Protein AF-A0A8S0RHA9-F1 (afdb_monomer_lite)

Organism: NCBI:txid158383

Radius of gyration: 18.08 Å; chains: 1; bounding box: 63×22×46 Å

Sequence (105 aa):
MAGLLFISTDKIAFCSERSIELSSPTAKPLKIRYKVIVPLEKIKRVNESENAKKPRQKYVQIVTEDKFKLWFMGFLNHQKAFKYLKQATVQTPSVTAVDARMISP

pLDDT: mean 87.77, std 15.86, range [34.81, 97.69]

Secondary structure (DSSP, 8-state):
--EEEEE-SSEEEEEEEEEEEE--SSS--EEEEEEEEEEGGGEEEEEEEEETTEEEEEEEEEEETT--EEEEE--TTHHHHHHHHHHHHHS---GGGTGGGS---

InterPro domains:
  IPR004182 GRAM domain [PF02893] (3-88)
  IPR011993 PH-like domain superfamily [G3DSA:2.30.29.30] (1-90)
  IPR037848 GEM-like protein [PTHR31969] (2-91)

Structure (mmCIF, N/CA/C/O backbone):
data_AF-A0A8S0RHA9-F1
#
_entry.id   AF-A0A8S0RHA9-F1
#
loop_
_atom_site.group_PDB
_atom_site.id
_atom_site.type_symbol
_atom_site.label_atom_id
_atom_site.label_alt_id
_atom_site.label_comp_id
_atom_site.label_asym_id
_atom_site.label_entity_id
_atom_site.label_seq_id
_atom_site.pdbx_PDB_ins_code
_atom_site.Cartn_x
_atom_site.Cartn_y
_atom_site.Cartn_z
_atom_site.occupancy
_atom_site.B_iso_or_equiv
_atom_site.auth_seq_id
_atom_site.auth_comp_id
_atom_site.auth_asym_id
_atom_site.auth_atom_id
_atom_site.pdbx_PDB_model_num
ATOM 1 N N . MET A 1 1 ? 11.882 -1.594 -2.813 1.00 82.88 1 MET A N 1
ATOM 2 C CA . MET A 1 1 ? 12.043 -0.372 -3.637 1.00 82.88 1 MET A CA 1
ATOM 3 C C . MET A 1 1 ? 11.408 0.790 -2.893 1.00 82.88 1 MET A C 1
ATOM 5 O O . MET A 1 1 ? 10.371 0.568 -2.284 1.00 82.88 1 MET A O 1
ATOM 9 N N . ALA A 1 2 ? 12.013 1.979 -2.909 1.00 94.12 2 ALA A N 1
ATOM 10 C CA . ALA A 1 2 ? 11.396 3.184 -2.348 1.00 94.12 2 ALA A CA 1
ATOM 11 C C . ALA A 1 2 ? 10.476 3.847 -3.384 1.00 94.12 2 ALA A C 1
ATOM 13 O O . ALA A 1 2 ? 10.680 3.694 -4.596 1.00 94.12 2 ALA A O 1
ATOM 14 N N . GLY A 1 3 ? 9.448 4.542 -2.911 1.00 95.38 3 GLY A N 1
ATOM 15 C CA . GLY A 1 3 ? 8.451 5.151 -3.773 1.00 95.38 3 GLY A CA 1
ATOM 16 C C . GLY A 1 3 ? 7.346 5.844 -2.996 1.00 95.38 3 GLY A C 1
ATOM 17 O O . GLY A 1 3 ? 7.337 5.860 -1.765 1.00 95.38 3 GLY A O 1
ATOM 18 N N . LEU A 1 4 ? 6.396 6.377 -3.752 1.00 95.94 4 LEU A N 1
ATOM 19 C CA . LEU A 1 4 ? 5.247 7.096 -3.226 1.00 95.94 4 LEU A CA 1
ATOM 20 C C . LEU A 1 4 ? 4.007 6.207 -3.274 1.00 95.94 4 LEU A C 1
ATOM 22 O O . LEU A 1 4 ? 3.750 5.539 -4.279 1.00 95.94 4 LEU A O 1
ATOM 26 N N . LEU A 1 5 ? 3.245 6.225 -2.181 1.00 96.88 5 LEU A N 1
ATOM 27 C CA . LEU A 1 5 ? 1.930 5.604 -2.084 1.00 96.88 5 LEU A CA 1
ATOM 28 C C . LEU A 1 5 ? 0.861 6.695 -2.164 1.00 96.88 5 LEU A C 1
ATOM 30 O O . LEU A 1 5 ? 0.837 7.612 -1.347 1.00 96.88 5 LEU A O 1
ATOM 34 N N . PHE A 1 6 ? -0.027 6.567 -3.137 1.00 96.56 6 PHE A N 1
ATOM 35 C CA . PHE A 1 6 ? -1.162 7.442 -3.376 1.00 96.56 6 PHE A CA 1
ATOM 36 C C . PHE A 1 6 ? -2.442 6.730 -2.951 1.00 96.56 6 PHE A C 1
ATOM 38 O O . PHE A 1 6 ? -2.628 5.547 -3.246 1.00 96.56 6 PHE A O 1
ATOM 45 N N . ILE A 1 7 ? -3.326 7.461 -2.280 1.00 95.88 7 ILE A N 1
ATOM 46 C CA . ILE A 1 7 ? -4.637 6.985 -1.838 1.00 95.88 7 ILE A CA 1
ATOM 47 C C . ILE A 1 7 ? -5.665 7.916 -2.475 1.00 95.88 7 ILE A C 1
ATOM 49 O O . ILE A 1 7 ? -5.609 9.123 -2.245 1.00 95.88 7 ILE A O 1
ATOM 53 N N . SER A 1 8 ? -6.566 7.372 -3.291 1.00 94.94 8 SER A N 1
ATOM 54 C CA . SER A 1 8 ? -7.737 8.094 -3.793 1.00 94.94 8 SER A CA 1
ATOM 55 C C . SER A 1 8 ? -9.026 7.458 -3.274 1.00 94.94 8 SER A C 1
ATOM 57 O O . SER A 1 8 ? -8.989 6.484 -2.523 1.00 94.94 8 SER A O 1
ATOM 59 N N . THR A 1 9 ? -10.165 8.006 -3.690 1.00 93.38 9 THR A N 1
ATOM 60 C CA . THR A 1 9 ? -11.502 7.449 -3.441 1.00 93.38 9 THR A CA 1
ATOM 61 C C . THR A 1 9 ? -11.801 6.183 -4.243 1.00 93.38 9 THR A C 1
ATOM 63 O O . THR A 1 9 ? -12.782 5.514 -3.946 1.00 93.38 9 THR A O 1
ATOM 66 N N . ASP A 1 10 ? -10.962 5.837 -5.227 1.00 94.88 10 ASP A N 1
ATOM 67 C CA . ASP A 1 10 ? -11.241 4.746 -6.174 1.00 94.88 10 ASP A CA 1
ATOM 68 C C . ASP A 1 10 ? -10.182 3.639 -6.103 1.00 94.88 10 ASP A C 1
ATOM 70 O O . ASP A 1 10 ? -10.462 2.460 -6.331 1.00 94.88 10 ASP A O 1
ATOM 74 N N . LYS A 1 11 ? -8.923 4.004 -5.821 1.00 96.75 11 LYS A N 1
ATOM 75 C CA . LYS A 1 11 ? -7.782 3.082 -5.848 1.00 96.75 11 LYS A CA 1
ATOM 76 C C . LYS A 1 11 ? -6.620 3.555 -4.989 1.00 96.75 11 LYS A C 1
ATOM 78 O O . LYS A 1 11 ? -6.425 4.741 -4.736 1.00 96.75 11 LYS A O 1
ATOM 83 N N . ILE A 1 12 ? -5.782 2.598 -4.620 1.00 97.19 12 ILE A N 1
ATOM 84 C CA . ILE A 1 12 ? -4.459 2.836 -4.052 1.00 97.19 12 ILE A CA 1
ATOM 85 C C . ILE A 1 12 ? -3.430 2.584 -5.147 1.00 97.19 12 ILE A C 1
ATOM 87 O O . ILE A 1 12 ? -3.523 1.599 -5.879 1.00 97.19 12 ILE A O 1
ATOM 91 N N . ALA A 1 13 ? -2.440 3.463 -5.274 1.00 97.69 13 ALA A N 1
ATOM 92 C CA . ALA A 1 13 ? -1.375 3.307 -6.254 1.00 97.69 13 ALA A CA 1
ATOM 93 C C . ALA A 1 13 ? -0.000 3.503 -5.621 1.00 97.69 13 ALA A C 1
ATOM 95 O O . ALA A 1 13 ? 0.221 4.454 -4.885 1.00 97.69 13 ALA A O 1
ATOM 96 N N . PHE A 1 14 ? 0.945 2.632 -5.951 1.00 97.44 14 PHE A N 1
ATOM 97 C CA . PHE A 1 14 ? 2.354 2.794 -5.620 1.00 97.44 14 PHE A CA 1
ATOM 98 C C . PHE A 1 14 ? 3.146 3.082 -6.890 1.00 97.44 14 PHE A C 1
ATOM 100 O O . PHE A 1 14 ? 2.924 2.427 -7.907 1.00 97.44 14 PHE A O 1
ATOM 107 N N . CYS A 1 15 ? 4.083 4.024 -6.829 1.00 95.56 15 CYS A N 1
ATOM 108 C CA . CYS A 1 15 ? 5.012 4.318 -7.917 1.00 95.56 15 CYS A CA 1
ATOM 109 C C . CYS A 1 15 ? 6.439 4.404 -7.373 1.00 95.56 15 CYS A C 1
ATOM 111 O O . CYS A 1 15 ? 6.695 5.144 -6.420 1.00 95.56 15 CYS A O 1
ATOM 113 N N . SER A 1 16 ? 7.371 3.663 -7.974 1.00 95.75 16 SER A N 1
ATOM 114 C CA . SER A 1 16 ? 8.772 3.712 -7.573 1.00 95.75 16 SER A CA 1
ATOM 115 C C . SER A 1 16 ? 9.426 5.044 -7.946 1.00 95.75 16 SER A C 1
ATOM 117 O O . SER A 1 16 ? 9.215 5.604 -9.028 1.00 95.75 16 SER A O 1
ATOM 119 N N . GLU A 1 17 ? 10.277 5.546 -7.053 1.00 93.94 17 GLU A N 1
ATOM 120 C CA . GLU A 1 17 ? 11.091 6.734 -7.333 1.00 93.94 17 GLU A CA 1
ATOM 121 C C . GLU A 1 17 ? 12.128 6.453 -8.418 1.00 93.94 17 GLU A C 1
ATOM 123 O O . GLU A 1 17 ? 12.300 7.244 -9.345 1.00 93.94 17 GLU A O 1
ATOM 128 N N . ARG A 1 18 ? 12.794 5.297 -8.318 1.00 93.25 18 ARG A N 1
ATOM 129 C CA . ARG A 1 18 ? 13.802 4.850 -9.281 1.00 93.25 18 ARG A CA 1
ATOM 130 C C . ARG A 1 18 ? 13.177 3.961 -10.350 1.00 93.25 18 ARG A C 1
ATOM 132 O O . ARG A 1 18 ? 12.287 3.160 -10.050 1.00 93.25 18 ARG A O 1
ATOM 139 N N . SER A 1 19 ? 13.656 4.095 -11.582 1.00 92.44 19 SER A N 1
ATOM 140 C CA . SER A 1 19 ? 13.376 3.144 -12.654 1.00 92.44 19 SER A CA 1
ATOM 141 C C . SER A 1 19 ? 14.199 1.866 -12.479 1.00 92.44 19 SER A C 1
ATOM 143 O O . SER A 1 19 ? 15.261 1.864 -11.857 1.00 92.44 19 SER A O 1
ATOM 145 N N . ILE A 1 20 ? 13.671 0.775 -13.019 1.00 90.56 20 ILE A N 1
ATOM 146 C CA . ILE A 1 20 ? 14.358 -0.492 -13.234 1.00 90.56 20 ILE A CA 1
ATOM 147 C C . ILE A 1 20 ? 14.757 -0.523 -14.705 1.00 90.56 20 ILE A C 1
ATOM 149 O O . ILE A 1 20 ? 13.969 -0.135 -15.571 1.00 90.56 20 ILE A O 1
ATOM 153 N N . GLU A 1 21 ? 15.975 -0.965 -14.979 1.00 91.00 21 GLU A N 1
ATOM 154 C CA . GLU A 1 21 ? 16.431 -1.213 -16.337 1.00 91.00 21 GLU A CA 1
ATOM 155 C C . GLU A 1 21 ? 16.124 -2.662 -16.718 1.00 91.00 21 GLU A C 1
ATOM 157 O O . GLU A 1 21 ? 16.558 -3.596 -16.047 1.00 91.00 21 GLU A O 1
ATOM 162 N N . LEU A 1 22 ? 15.331 -2.835 -17.769 1.00 88.81 22 LEU A N 1
ATOM 163 C CA . LEU A 1 22 ? 15.042 -4.114 -18.388 1.00 88.81 22 LEU A CA 1
ATOM 164 C C . LEU A 1 22 ? 15.940 -4.251 -19.615 1.00 88.81 22 LEU A C 1
ATOM 166 O O . LEU A 1 22 ? 15.745 -3.558 -20.615 1.00 88.81 22 LEU A O 1
ATOM 170 N N . SER A 1 23 ? 16.928 -5.131 -19.525 1.00 89.38 23 SER A N 1
ATOM 171 C CA . SER A 1 23 ? 17.798 -5.493 -20.638 1.00 89.38 23 SER A CA 1
ATOM 172 C C . SER A 1 23 ? 17.322 -6.791 -21.290 1.00 89.38 23 SER A C 1
ATOM 174 O O . SER A 1 23 ? 16.788 -7.687 -20.636 1.00 89.38 23 SER A O 1
ATOM 176 N N . SER A 1 24 ? 17.507 -6.885 -22.603 1.00 87.81 24 SER A N 1
ATOM 177 C CA . SER A 1 24 ? 17.283 -8.098 -23.390 1.00 87.81 24 SER A CA 1
ATOM 178 C C . SER A 1 24 ? 18.457 -8.262 -24.357 1.00 87.81 24 SER A C 1
ATOM 180 O O . SER A 1 24 ? 18.955 -7.248 -24.846 1.00 87.81 24 SER A O 1
ATOM 182 N N . PRO A 1 25 ? 18.904 -9.495 -24.667 1.00 86.56 25 PRO A N 1
ATOM 183 C CA . PRO A 1 25 ? 20.031 -9.722 -25.576 1.00 86.56 25 PRO A CA 1
ATOM 184 C C . PRO A 1 25 ? 19.854 -9.092 -26.964 1.00 86.56 25 PRO A C 1
ATOM 186 O O . PRO A 1 25 ? 20.835 -8.767 -27.624 1.00 86.56 25 PRO A O 1
ATOM 189 N N . THR A 1 26 ? 18.607 -8.928 -27.412 1.00 87.25 26 THR A N 1
ATOM 190 C CA . THR A 1 26 ? 18.272 -8.510 -28.785 1.00 87.25 26 THR A CA 1
ATOM 191 C C . THR A 1 26 ? 17.655 -7.110 -28.850 1.00 87.25 26 THR A C 1
ATOM 193 O O . THR A 1 26 ? 17.505 -6.557 -29.936 1.00 87.25 26 THR A O 1
ATOM 196 N N . ALA A 1 27 ? 17.284 -6.515 -27.711 1.00 85.25 27 ALA A N 1
ATOM 197 C CA . ALA A 1 27 ? 16.582 -5.233 -27.668 1.00 85.25 27 ALA A CA 1
ATOM 198 C C . ALA A 1 27 ? 17.351 -4.180 -26.866 1.00 85.25 27 ALA A C 1
ATOM 200 O O . ALA A 1 27 ? 18.088 -4.488 -25.931 1.00 85.25 27 ALA A O 1
ATOM 201 N N . LYS A 1 28 ? 17.138 -2.907 -27.218 1.00 89.00 28 LYS A N 1
ATOM 202 C CA . LYS A 1 28 ? 17.702 -1.781 -26.466 1.00 89.00 28 LYS A CA 1
ATOM 203 C C . LYS A 1 28 ? 17.195 -1.811 -25.014 1.00 89.00 28 LYS A C 1
ATOM 205 O O . LYS A 1 28 ? 16.005 -2.068 -24.816 1.00 89.00 28 LYS A O 1
ATOM 210 N N . PRO A 1 29 ? 18.048 -1.513 -24.016 1.00 89.31 29 PRO A N 1
ATOM 211 C CA . PRO A 1 29 ? 17.628 -1.456 -22.621 1.00 89.31 29 PRO A CA 1
ATOM 212 C C . PRO A 1 29 ? 16.484 -0.459 -22.406 1.00 89.31 29 PRO A C 1
ATOM 214 O O . PRO A 1 29 ? 16.528 0.674 -22.892 1.00 89.31 29 PRO A O 1
ATOM 217 N N . LEU A 1 30 ? 15.461 -0.875 -21.659 1.00 92.12 30 LEU A N 1
ATOM 218 C CA . LEU A 1 30 ? 14.281 -0.071 -21.342 1.00 92.12 30 LEU A CA 1
ATOM 219 C C . LEU A 1 30 ? 14.291 0.324 -19.867 1.00 92.12 30 LEU A C 1
ATOM 221 O O . LEU A 1 30 ? 14.416 -0.527 -18.995 1.00 92.12 30 LEU A O 1
ATOM 225 N N . LYS A 1 31 ? 14.097 1.610 -19.563 1.00 92.19 31 LYS A N 1
ATOM 226 C CA . LYS A 1 31 ? 13.953 2.092 -18.180 1.00 92.19 31 LYS A CA 1
ATOM 227 C C . LYS A 1 31 ? 12.481 2.275 -17.834 1.00 92.19 31 LYS A C 1
ATOM 229 O O . LYS A 1 31 ? 11.824 3.157 -18.378 1.00 92.19 31 LYS A O 1
ATOM 234 N N . ILE A 1 32 ? 11.975 1.473 -16.900 1.00 92.00 32 ILE A N 1
ATOM 235 C CA . ILE A 1 32 ? 10.557 1.444 -16.513 1.00 92.00 32 ILE A CA 1
ATOM 236 C C . ILE A 1 32 ? 10.430 1.709 -15.011 1.00 92.00 32 ILE A C 1
ATOM 238 O O . ILE A 1 32 ? 11.212 1.197 -14.214 1.00 92.00 32 ILE A O 1
ATOM 242 N N . ARG A 1 33 ? 9.445 2.509 -14.588 1.00 93.25 33 ARG A N 1
ATOM 243 C CA . ARG A 1 33 ? 9.114 2.650 -13.159 1.00 93.25 33 ARG A CA 1
ATOM 244 C C . ARG A 1 33 ? 8.181 1.529 -12.727 1.00 93.25 33 ARG A C 1
ATOM 246 O O . ARG A 1 33 ? 7.179 1.266 -13.387 1.00 93.25 33 ARG A O 1
ATOM 253 N N . TYR A 1 34 ? 8.489 0.907 -11.596 1.00 93.44 34 TYR A N 1
ATOM 254 C CA . TYR A 1 34 ? 7.611 -0.093 -11.010 1.00 93.44 34 TYR A CA 1
ATOM 255 C C . TYR A 1 34 ? 6.366 0.592 -10.446 1.00 93.44 34 TYR A C 1
ATOM 257 O O . TYR A 1 34 ? 6.469 1.525 -9.644 1.00 93.44 34 TYR A O 1
ATOM 265 N N . LYS A 1 35 ? 5.189 0.129 -10.867 1.00 95.00 35 LYS A N 1
ATOM 266 C CA . LYS A 1 35 ? 3.900 0.671 -10.442 1.00 95.00 35 LYS A CA 1
ATOM 267 C C . LYS A 1 35 ? 2.977 -0.458 -10.011 1.00 95.00 35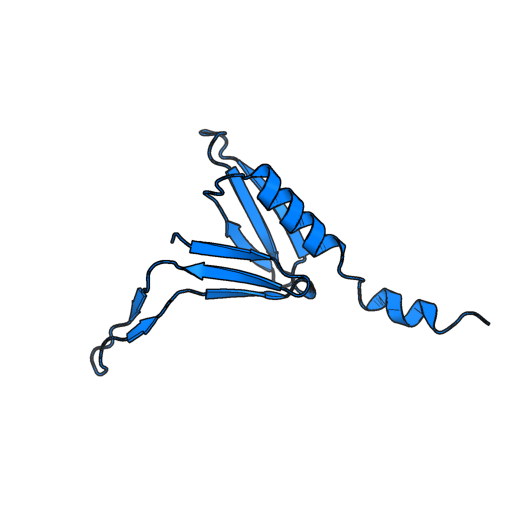 LYS A C 1
ATOM 269 O O . LYS A 1 35 ? 2.890 -1.477 -10.687 1.00 95.00 35 LYS A O 1
ATOM 274 N N . VAL A 1 36 ? 2.253 -0.240 -8.920 1.00 95.38 36 VAL A N 1
ATOM 275 C CA . VAL A 1 36 ? 1.150 -1.101 -8.476 1.00 95.38 36 VAL A CA 1
ATOM 276 C C . VAL A 1 36 ? -0.099 -0.243 -8.401 1.00 95.38 36 VAL A C 1
ATOM 278 O O . VAL A 1 36 ? -0.033 0.892 -7.935 1.00 95.38 36 VAL A O 1
ATOM 281 N N . ILE A 1 37 ? -1.230 -0.759 -8.867 1.00 97.19 37 ILE A N 1
ATOM 282 C CA . ILE A 1 37 ? -2.534 -0.109 -8.742 1.00 97.19 37 ILE A CA 1
ATOM 283 C C . ILE A 1 37 ? -3.507 -1.150 -8.210 1.00 97.19 37 ILE A C 1
ATOM 285 O O . ILE A 1 37 ? -3.619 -2.228 -8.783 1.00 97.19 37 ILE A O 1
ATOM 289 N N . VAL A 1 38 ? -4.208 -0.816 -7.133 1.00 97.00 38 VAL A N 1
ATOM 290 C CA . VAL A 1 38 ? -5.191 -1.685 -6.492 1.00 97.00 38 VAL A CA 1
ATOM 291 C C . VAL A 1 38 ? -6.500 -0.914 -6.367 1.00 97.00 38 VAL A C 1
ATOM 293 O O . VAL A 1 38 ? -6.553 0.044 -5.592 1.00 97.00 38 VAL A O 1
ATOM 296 N N . PRO A 1 39 ? -7.548 -1.277 -7.125 1.00 97.06 39 PRO A N 1
ATOM 297 C CA . PRO A 1 39 ? -8.883 -0.721 -6.923 1.00 97.06 39 PRO A CA 1
ATOM 298 C C . PRO A 1 39 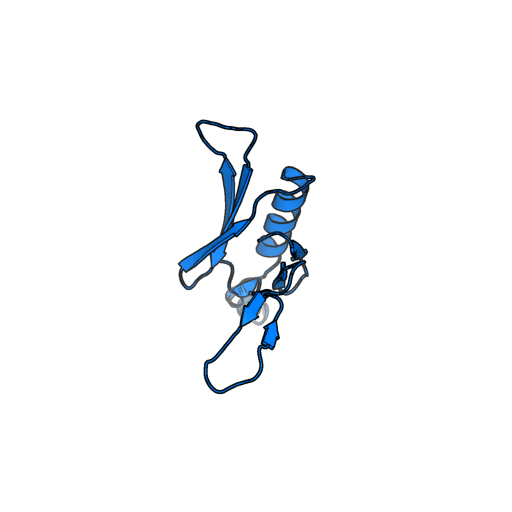? -9.369 -0.997 -5.499 1.00 97.06 39 PRO A C 1
ATOM 300 O O . PRO A 1 39 ? -9.155 -2.100 -4.992 1.00 97.06 39 PRO A O 1
ATOM 303 N N . LEU A 1 40 ? -10.023 -0.026 -4.855 1.00 96.25 40 LEU A N 1
ATOM 304 C CA . LEU A 1 40 ? -10.496 -0.191 -3.474 1.00 96.25 40 LEU A CA 1
ATOM 305 C C . LEU A 1 40 ? -11.489 -1.350 -3.341 1.00 96.25 40 LEU A C 1
ATOM 307 O O . LEU A 1 40 ? -11.390 -2.122 -2.395 1.00 96.25 40 LEU A O 1
ATOM 311 N N . GLU A 1 41 ? -12.349 -1.546 -4.342 1.00 94.50 41 GLU A N 1
ATOM 312 C CA . GLU A 1 41 ? -13.291 -2.674 -4.430 1.00 94.50 41 GLU A CA 1
ATOM 313 C C . GLU A 1 41 ? -12.623 -4.061 -4.444 1.00 94.50 41 GLU A C 1
ATOM 315 O O . GLU A 1 41 ? -13.270 -5.066 -4.166 1.00 94.50 41 GLU A O 1
ATOM 320 N N . LYS A 1 42 ? -11.327 -4.142 -4.774 1.00 96.44 42 LYS A N 1
ATOM 321 C CA . LYS A 1 42 ? -10.555 -5.391 -4.752 1.00 96.44 42 LYS A CA 1
ATOM 322 C C . LYS A 1 42 ? -9.785 -5.570 -3.450 1.00 96.44 42 LYS A C 1
ATOM 324 O O . LYS A 1 42 ? -9.097 -6.581 -3.301 1.00 96.44 42 LYS A O 1
ATOM 329 N N . ILE A 1 43 ? -9.851 -4.617 -2.520 1.00 96.62 43 ILE A N 1
ATOM 330 C CA . ILE A 1 43 ? -9.159 -4.701 -1.237 1.00 96.62 43 ILE A CA 1
ATOM 331 C C . ILE A 1 43 ? -10.058 -5.388 -0.226 1.00 96.62 43 ILE A C 1
ATOM 333 O O . ILE A 1 43 ? -11.057 -4.848 0.229 1.00 96.62 43 ILE A O 1
ATOM 337 N N . LYS A 1 44 ? -9.609 -6.561 0.205 1.00 96.19 44 LYS A N 1
ATOM 338 C CA . LYS A 1 44 ? -10.269 -7.356 1.230 1.00 96.19 44 LYS A CA 1
ATOM 339 C C . LYS A 1 44 ? -10.066 -6.773 2.625 1.00 96.19 44 LYS A C 1
ATOM 341 O O . LYS A 1 44 ? -10.977 -6.763 3.446 1.00 96.19 44 LYS A O 1
ATOM 346 N N . ARG A 1 45 ? -8.831 -6.375 2.952 1.00 95.94 45 ARG A N 1
ATOM 347 C CA . ARG A 1 45 ? -8.492 -5.764 4.250 1.00 95.94 45 ARG A CA 1
ATOM 348 C C . ARG A 1 45 ? -7.144 -5.059 4.240 1.00 95.94 45 ARG A C 1
ATOM 350 O O . ARG A 1 45 ? -6.249 -5.409 3.471 1.00 95.94 45 ARG A O 1
ATOM 357 N N . VAL A 1 46 ? -6.992 -4.140 5.189 1.00 97.31 46 VAL A N 1
ATOM 358 C CA . VAL A 1 46 ? -5.729 -3.477 5.525 1.00 97.31 46 VAL A CA 1
ATOM 359 C C . VAL A 1 46 ? -5.385 -3.792 6.979 1.00 97.31 46 VAL A C 1
ATOM 361 O O . VAL A 1 46 ? -6.210 -3.548 7.861 1.00 97.31 46 VAL A O 1
ATOM 364 N N . ASN A 1 47 ? -4.185 -4.320 7.223 1.00 96.88 47 ASN A N 1
ATOM 365 C CA . ASN A 1 47 ? -3.701 -4.702 8.555 1.00 96.88 47 ASN A CA 1
ATOM 366 C C . ASN A 1 47 ? -2.411 -3.947 8.896 1.00 96.88 47 ASN A C 1
ATOM 368 O O . ASN A 1 47 ? -1.581 -3.716 8.017 1.00 96.88 47 ASN A O 1
ATOM 372 N N . GLU A 1 48 ? -2.229 -3.609 10.168 1.00 96.25 48 GLU A N 1
ATOM 373 C CA . GLU A 1 48 ? -0.958 -3.119 10.708 1.00 96.25 48 GLU A CA 1
ATOM 374 C C . GLU A 1 48 ? -0.167 -4.303 11.284 1.00 96.25 48 GLU A C 1
ATOM 376 O O . GLU A 1 48 ? -0.743 -5.287 11.753 1.00 96.25 48 GLU A O 1
ATOM 381 N N . SER A 1 49 ? 1.158 -4.242 11.208 1.00 94.69 49 SER A N 1
ATOM 382 C CA . SER A 1 49 ? 2.057 -5.235 11.794 1.00 94.69 49 SER A CA 1
ATOM 383 C C . SER A 1 49 ? 3.395 -4.586 12.129 1.00 94.69 49 SER A C 1
ATOM 385 O O . SER A 1 49 ? 3.764 -3.567 11.551 1.00 94.69 49 SER A O 1
ATOM 387 N N . GLU A 1 50 ? 4.159 -5.185 13.031 1.00 94.06 50 GLU A N 1
ATOM 388 C CA . GLU A 1 50 ? 5.496 -4.724 13.387 1.00 94.06 50 GLU A CA 1
ATOM 389 C C . GLU A 1 50 ? 6.464 -5.895 13.540 1.00 94.06 50 GLU A C 1
ATOM 391 O O . GLU A 1 50 ? 6.073 -7.052 13.709 1.00 94.06 50 GLU A O 1
ATOM 396 N N . ASN A 1 51 ? 7.758 -5.605 13.437 1.00 93.06 51 ASN A N 1
ATOM 397 C CA . ASN A 1 51 ? 8.784 -6.617 13.630 1.00 93.06 51 ASN A CA 1
ATOM 398 C C . ASN A 1 51 ? 8.918 -6.947 15.121 1.00 93.06 51 ASN A C 1
ATOM 400 O O . ASN A 1 51 ? 9.330 -6.090 15.899 1.00 93.06 51 ASN A O 1
ATOM 404 N N . ALA A 1 52 ? 8.692 -8.208 15.495 1.00 92.25 52 ALA A N 1
ATOM 405 C CA . ALA A 1 52 ? 8.795 -8.674 16.880 1.00 92.25 52 ALA A CA 1
ATOM 406 C C . ALA A 1 52 ? 10.154 -8.369 17.543 1.00 92.25 52 ALA A C 1
ATOM 408 O O . ALA A 1 52 ? 10.217 -8.078 18.731 1.00 92.25 52 ALA A O 1
ATOM 409 N N . LYS A 1 53 ? 11.254 -8.407 16.777 1.00 95.19 53 LYS A N 1
ATOM 410 C CA . LYS A 1 53 ? 12.606 -8.095 17.278 1.00 95.19 53 LYS A CA 1
ATOM 411 C C . LYS A 1 53 ? 12.953 -6.610 17.165 1.00 95.19 53 LYS A C 1
ATOM 413 O O . LYS A 1 53 ? 13.898 -6.152 17.799 1.00 95.19 53 LYS A O 1
ATOM 418 N N . LYS A 1 54 ? 12.246 -5.861 16.312 1.00 92.38 54 LYS A N 1
ATOM 419 C CA . LYS A 1 54 ? 12.504 -4.440 16.031 1.00 92.38 54 LYS A CA 1
ATOM 420 C C . LYS A 1 54 ? 11.182 -3.663 15.937 1.00 92.38 54 LYS A C 1
ATOM 422 O O . LYS A 1 54 ? 10.828 -3.254 14.834 1.00 92.38 54 LYS A O 1
ATOM 427 N N . PRO A 1 55 ? 10.491 -3.372 17.054 1.00 89.31 55 PRO A N 1
ATOM 428 C CA . PRO A 1 55 ? 9.140 -2.779 17.040 1.00 89.31 55 PRO A CA 1
ATOM 429 C C . PRO A 1 55 ? 9.024 -1.428 16.310 1.00 89.31 55 PRO A C 1
ATOM 431 O O . PRO A 1 55 ? 7.960 -1.023 15.854 1.00 89.31 55 PRO A O 1
ATOM 434 N N . ARG A 1 56 ? 10.144 -0.713 16.127 1.00 89.25 56 ARG A N 1
ATOM 435 C CA . ARG A 1 56 ? 10.195 0.511 15.305 1.00 89.25 56 ARG A CA 1
ATOM 436 C C . ARG A 1 56 ? 9.980 0.250 13.807 1.00 89.25 56 ARG A C 1
ATOM 438 O O . ARG A 1 56 ? 9.633 1.171 13.074 1.00 89.25 56 ARG A O 1
ATOM 445 N N . GLN A 1 57 ? 10.202 -0.976 13.336 1.00 92.19 57 GLN A N 1
ATOM 446 C CA . GLN A 1 57 ? 9.927 -1.389 11.964 1.00 92.19 57 GLN A CA 1
ATOM 447 C C . GLN A 1 57 ? 8.465 -1.807 11.852 1.00 92.19 57 GLN A C 1
ATOM 449 O O . GLN A 1 57 ? 8.097 -2.927 12.206 1.00 92.19 57 GLN A O 1
ATOM 454 N N . LYS A 1 58 ? 7.654 -0.878 11.354 1.00 94.56 58 LYS A N 1
ATOM 455 C CA . LYS A 1 58 ? 6.215 -1.052 11.183 1.00 94.56 58 LYS A CA 1
ATOM 456 C C . LYS A 1 58 ? 5.847 -1.258 9.720 1.00 94.56 58 LYS A C 1
ATOM 458 O O . LYS A 1 58 ? 6.452 -0.670 8.817 1.00 94.56 58 LYS A O 1
ATOM 463 N N . TYR A 1 59 ? 4.813 -2.055 9.509 1.00 95.88 59 TYR A N 1
ATOM 464 C CA . TYR A 1 59 ? 4.357 -2.545 8.220 1.00 95.88 59 TYR A CA 1
ATOM 465 C C . TYR A 1 59 ? 2.852 -2.339 8.078 1.00 95.88 59 TYR A C 1
ATOM 467 O O . TYR A 1 59 ? 2.095 -2.562 9.019 1.00 95.88 59 TYR A O 1
ATOM 475 N N . VAL A 1 60 ? 2.419 -1.961 6.880 1.00 97.44 60 VAL A N 1
ATOM 476 C CA . VAL A 1 60 ? 1.011 -2.012 6.490 1.00 97.44 60 VAL A CA 1
ATOM 477 C C . VAL A 1 60 ? 0.851 -3.083 5.426 1.00 97.44 60 VAL A C 1
ATOM 479 O O . VAL A 1 60 ? 1.526 -3.055 4.397 1.00 97.44 60 VAL A O 1
ATOM 482 N N . GLN A 1 61 ? -0.047 -4.025 5.674 1.00 97.56 61 GLN A N 1
ATOM 483 C CA . GLN A 1 61 ? -0.414 -5.070 4.735 1.00 97.56 61 GLN A CA 1
ATOM 484 C C . GLN A 1 61 ? -1.738 -4.721 4.068 1.00 97.56 61 GLN A C 1
ATOM 486 O O . GLN A 1 61 ? -2.743 -4.551 4.754 1.00 97.56 61 GLN A O 1
ATOM 491 N N . ILE A 1 62 ? -1.763 -4.710 2.740 1.00 97.31 62 ILE A N 1
ATOM 492 C CA . ILE A 1 62 ? -2.991 -4.694 1.947 1.00 97.31 62 ILE A CA 1
ATOM 493 C C . ILE A 1 62 ? -3.202 -6.103 1.403 1.00 97.31 62 ILE A C 1
ATOM 495 O O . ILE A 1 62 ? -2.333 -6.652 0.724 1.00 97.31 62 ILE A O 1
ATOM 499 N N . VAL A 1 63 ? -4.346 -6.695 1.735 1.00 97.38 63 VAL A N 1
ATOM 500 C CA . VAL A 1 63 ? -4.772 -7.998 1.224 1.00 97.38 63 VAL A CA 1
ATOM 501 C C . VAL A 1 63 ? -5.890 -7.760 0.228 1.00 97.38 63 VAL A C 1
ATOM 503 O O . VAL A 1 63 ? -6.886 -7.123 0.568 1.00 97.38 63 VAL A O 1
ATOM 506 N N . THR A 1 64 ? -5.731 -8.273 -0.981 1.00 97.19 64 THR A N 1
ATOM 507 C CA . THR A 1 64 ? -6.740 -8.195 -2.040 1.00 97.19 64 THR A CA 1
ATOM 508 C C . THR A 1 64 ? -7.650 -9.427 -2.038 1.00 97.19 64 THR A C 1
ATOM 510 O O . THR A 1 64 ? -7.357 -10.433 -1.382 1.00 97.19 64 THR A O 1
ATOM 513 N N . GLU A 1 65 ? -8.785 -9.360 -2.737 1.00 96.56 65 GLU A N 1
ATOM 514 C CA . GLU A 1 65 ? -9.756 -10.465 -2.805 1.00 96.56 65 GLU A CA 1
ATOM 515 C C . GLU A 1 65 ? -9.201 -11.719 -3.496 1.00 96.56 65 GLU A C 1
ATOM 517 O O . GLU A 1 65 ? -9.462 -12.841 -3.063 1.00 96.56 65 GLU A O 1
ATOM 522 N N . ASP A 1 66 ? -8.332 -11.538 -4.490 1.00 95.50 66 ASP A N 1
ATOM 523 C CA . ASP A 1 66 ? -7.543 -12.588 -5.151 1.00 95.50 66 ASP A CA 1
ATOM 524 C C . ASP A 1 66 ? -6.331 -13.063 -4.319 1.00 95.50 66 ASP A C 1
ATOM 526 O O . ASP A 1 66 ? -5.521 -13.865 -4.780 1.00 95.50 66 ASP A O 1
ATOM 530 N N . LYS A 1 67 ? -6.252 -12.645 -3.048 1.00 95.38 67 LYS A N 1
ATOM 531 C CA . LYS A 1 67 ? -5.296 -13.104 -2.027 1.00 95.38 67 LYS A CA 1
ATOM 532 C C . LYS A 1 67 ? -3.852 -12.631 -2.227 1.00 95.38 67 LYS A C 1
ATOM 534 O O . LYS A 1 67 ? -2.974 -13.106 -1.496 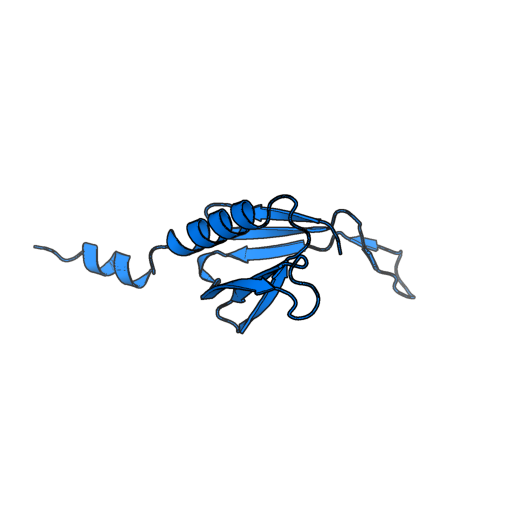1.00 95.38 67 LYS A O 1
ATOM 539 N N . PHE A 1 68 ? -3.586 -11.664 -3.112 1.00 96.31 68 PHE A N 1
ATOM 540 C CA . PHE A 1 68 ? -2.291 -10.980 -3.100 1.00 96.31 68 PHE A CA 1
ATOM 541 C C . PHE A 1 68 ? -2.095 -10.214 -1.787 1.00 96.31 68 PHE A C 1
ATOM 543 O O . PHE A 1 68 ? -3.030 -9.697 -1.170 1.00 96.31 68 PHE A O 1
ATOM 550 N N . LYS A 1 69 ? -0.839 -10.173 -1.335 1.00 96.50 69 LYS A N 1
ATOM 551 C CA . LYS A 1 69 ? -0.417 -9.499 -0.104 1.00 96.50 69 LYS A CA 1
ATOM 552 C C . LYS A 1 69 ? 0.636 -8.460 -0.453 1.00 96.50 69 LYS A C 1
ATOM 554 O O . LYS A 1 69 ? 1.781 -8.806 -0.735 1.00 96.50 69 LYS A O 1
ATOM 559 N N . LEU A 1 70 ? 0.249 -7.193 -0.410 1.00 95.81 70 LEU A N 1
ATOM 560 C CA . LEU A 1 70 ? 1.134 -6.062 -0.659 1.00 95.81 70 LEU A CA 1
ATOM 561 C C . LEU A 1 70 ? 1.580 -5.480 0.679 1.00 95.81 70 LEU A C 1
ATOM 563 O O . LEU A 1 70 ? 0.750 -5.094 1.500 1.00 95.81 70 LEU A O 1
ATOM 567 N N . TRP A 1 71 ? 2.890 -5.430 0.898 1.00 95.75 71 TRP A N 1
ATOM 568 C CA . TRP A 1 71 ? 3.480 -4.932 2.135 1.00 95.75 71 TRP A CA 1
ATOM 569 C C . TRP A 1 71 ? 4.153 -3.588 1.898 1.00 95.75 71 TRP A C 1
ATOM 571 O O . TRP A 1 71 ? 5.081 -3.477 1.098 1.00 95.75 71 TRP A O 1
ATOM 581 N N . PHE A 1 72 ? 3.704 -2.580 2.636 1.00 95.69 72 PHE A N 1
ATOM 582 C CA . PHE A 1 72 ? 4.269 -1.239 2.622 1.00 95.69 72 PHE A CA 1
ATOM 583 C C . PHE A 1 72 ? 4.948 -0.945 3.954 1.00 95.69 72 PHE A C 1
ATOM 585 O O . PHE A 1 72 ? 4.460 -1.309 5.023 1.00 95.69 72 PHE A O 1
ATOM 592 N N . MET A 1 73 ? 6.091 -0.277 3.887 1.00 94.50 73 MET A N 1
ATOM 593 C CA . MET A 1 73 ? 6.925 0.050 5.037 1.00 94.50 73 MET A CA 1
ATOM 594 C C . MET A 1 73 ? 7.665 1.360 4.792 1.00 94.50 73 MET A C 1
ATOM 596 O O . MET A 1 73 ? 7.675 1.862 3.670 1.00 94.50 73 MET A O 1
ATOM 600 N N . GLY A 1 74 ? 8.299 1.904 5.831 1.00 94.06 74 GLY A N 1
ATOM 601 C CA . GLY A 1 74 ? 9.086 3.136 5.701 1.00 94.06 74 GLY A CA 1
ATOM 602 C C . GLY A 1 74 ? 8.243 4.407 5.572 1.00 94.06 74 GLY A C 1
ATOM 603 O O . GLY A 1 74 ? 8.721 5.412 5.060 1.00 94.06 74 GLY A O 1
ATOM 604 N N . PHE A 1 75 ? 6.990 4.381 6.033 1.00 94.88 75 PHE A N 1
ATOM 605 C CA . PHE A 1 75 ? 6.165 5.583 6.128 1.00 94.88 75 PHE A CA 1
ATOM 606 C C . PHE A 1 75 ? 6.788 6.590 7.100 1.00 94.88 75 PHE A C 1
ATOM 608 O O . PHE A 1 75 ? 7.050 6.244 8.251 1.00 94.88 75 PHE A O 1
ATOM 615 N N . LEU A 1 76 ? 6.924 7.849 6.669 1.00 92.44 76 LEU A N 1
ATOM 616 C CA . LEU A 1 76 ? 7.347 8.953 7.542 1.00 92.44 76 LEU A CA 1
ATOM 617 C C . LEU A 1 76 ? 6.407 9.114 8.745 1.00 92.44 76 LEU A C 1
ATOM 619 O O . LEU A 1 76 ? 6.853 9.316 9.868 1.00 92.44 76 LEU A O 1
ATOM 623 N N . ASN A 1 77 ? 5.099 8.975 8.513 1.00 94.50 77 ASN A N 1
ATOM 624 C CA . ASN A 1 77 ? 4.090 8.923 9.565 1.00 94.50 77 ASN A CA 1
ATOM 625 C C . ASN A 1 77 ? 3.213 7.679 9.383 1.00 94.50 77 ASN A C 1
ATOM 627 O O . ASN A 1 77 ? 2.205 7.701 8.675 1.00 94.50 77 ASN A O 1
ATOM 631 N N . HIS A 1 78 ? 3.632 6.587 10.021 1.00 95.31 78 HIS A N 1
ATOM 632 C CA . HIS A 1 78 ? 2.989 5.280 9.906 1.00 95.31 78 HIS A CA 1
ATOM 633 C C . HIS A 1 78 ? 1.514 5.297 10.329 1.00 95.31 78 HIS A C 1
ATOM 635 O O . HIS A 1 78 ? 0.652 4.844 9.581 1.00 95.31 78 HIS A O 1
ATOM 641 N N . GLN A 1 79 ? 1.214 5.882 11.491 1.00 95.31 79 GLN A N 1
ATOM 642 C CA . GLN A 1 79 ? -0.145 5.921 12.038 1.00 95.31 79 GLN A CA 1
ATOM 643 C C . GLN A 1 79 ? -1.099 6.705 11.132 1.00 95.31 79 GLN A C 1
ATOM 645 O O . GLN A 1 79 ? -2.213 6.257 10.858 1.00 95.31 79 GLN A O 1
ATOM 650 N N . LYS A 1 80 ? -0.655 7.861 10.617 1.00 96.19 80 LYS A N 1
ATOM 651 C CA . LYS A 1 80 ? -1.455 8.678 9.697 1.00 96.19 80 LYS A CA 1
ATOM 652 C C . LYS A 1 80 ? -1.709 7.941 8.380 1.00 96.19 80 LYS A C 1
ATOM 654 O O . LYS A 1 80 ? -2.841 7.941 7.903 1.00 96.19 80 LYS A O 1
ATOM 659 N N . ALA A 1 81 ? -0.694 7.279 7.822 1.00 96.44 81 ALA A N 1
ATOM 660 C CA . ALA A 1 81 ? -0.842 6.487 6.602 1.00 96.44 81 ALA A CA 1
AT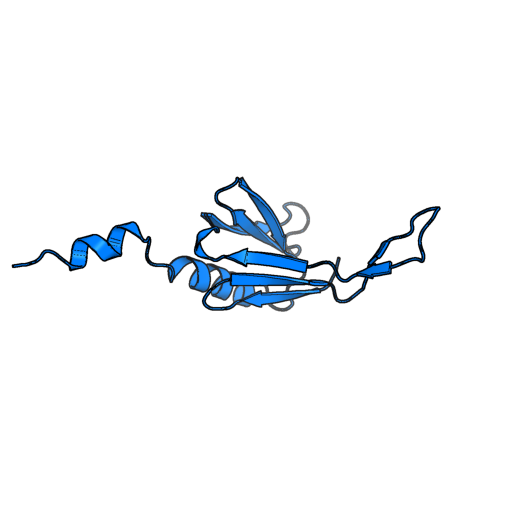OM 661 C C . ALA A 1 81 ? -1.835 5.328 6.787 1.00 96.44 81 ALA A C 1
ATOM 663 O O . ALA A 1 81 ? -2.767 5.189 5.995 1.00 96.44 81 ALA A O 1
ATOM 664 N N . PHE A 1 82 ? -1.691 4.542 7.859 1.00 96.88 82 PHE A N 1
ATOM 665 C CA . PHE A 1 82 ? -2.596 3.432 8.160 1.00 96.88 82 PHE A CA 1
ATOM 666 C C . PHE A 1 82 ? -4.046 3.900 8.351 1.00 96.88 82 PHE A C 1
ATOM 668 O O . PHE A 1 82 ? -4.962 3.309 7.776 1.00 96.88 82 PHE A O 1
ATOM 675 N N . LYS A 1 83 ? -4.258 5.010 9.075 1.00 96.56 83 LYS A N 1
ATOM 676 C CA . LYS A 1 83 ? -5.584 5.621 9.257 1.00 96.56 83 LYS A CA 1
ATOM 677 C C . LYS A 1 83 ? -6.258 5.936 7.919 1.00 96.56 83 LYS A C 1
ATOM 679 O O . LYS A 1 83 ? -7.407 5.545 7.723 1.00 96.56 83 LYS A O 1
ATOM 684 N N . TYR A 1 84 ? -5.565 6.607 6.997 1.00 96.25 84 TYR A N 1
ATOM 685 C CA . TYR A 1 84 ? -6.150 6.949 5.695 1.00 96.25 84 TYR A CA 1
ATOM 686 C C . TYR A 1 84 ? -6.409 5.725 4.817 1.00 96.25 84 TYR A C 1
ATOM 688 O O . TYR A 1 84 ? -7.445 5.661 4.162 1.00 96.25 84 TYR A O 1
ATOM 696 N N . LEU A 1 85 ? -5.520 4.726 4.842 1.00 96.12 85 LEU A N 1
ATOM 697 C CA . LEU A 1 85 ? -5.729 3.472 4.113 1.00 96.12 85 LEU A CA 1
ATOM 698 C C . LEU A 1 85 ? -6.985 2.746 4.606 1.00 96.12 85 LEU A C 1
ATOM 700 O O . LEU A 1 85 ? -7.815 2.334 3.800 1.00 96.12 85 LEU A O 1
ATOM 704 N N . LYS A 1 86 ? -7.167 2.648 5.928 1.00 95.31 86 LYS A N 1
ATOM 705 C CA . LYS A 1 86 ? -8.377 2.070 6.523 1.00 95.31 86 LYS A CA 1
ATOM 706 C C . LYS A 1 86 ? -9.629 2.842 6.119 1.00 95.31 86 LYS A C 1
ATOM 708 O O . LYS A 1 86 ? -10.600 2.217 5.708 1.00 95.31 86 LYS A O 1
ATOM 713 N N . GLN A 1 87 ? -9.602 4.172 6.200 1.00 94.62 87 GLN A N 1
ATOM 714 C CA . GLN A 1 87 ? -10.742 5.012 5.823 1.00 94.62 87 GLN A CA 1
ATOM 715 C C . GLN A 1 87 ? -11.146 4.819 4.359 1.00 94.62 87 GLN A C 1
ATOM 717 O O . GLN A 1 87 ? -12.328 4.622 4.094 1.00 94.62 87 GLN A O 1
ATOM 722 N N . ALA A 1 88 ? -10.181 4.791 3.436 1.00 93.00 88 ALA A N 1
ATOM 723 C CA . ALA A 1 88 ? -10.456 4.565 2.019 1.00 93.00 88 ALA A CA 1
ATOM 724 C C . ALA A 1 88 ? -11.169 3.220 1.787 1.00 93.00 88 ALA A C 1
ATOM 726 O O . ALA A 1 88 ? -12.163 3.162 1.076 1.00 93.00 88 ALA A O 1
ATOM 727 N N . THR A 1 89 ? -10.736 2.150 2.463 1.00 88.12 89 THR A N 1
ATOM 728 C CA . THR A 1 89 ? -11.347 0.815 2.300 1.00 88.12 89 THR A CA 1
ATOM 729 C C . THR A 1 89 ? -12.719 0.639 2.950 1.00 88.12 89 THR A C 1
ATOM 731 O O . THR A 1 89 ? -13.437 -0.289 2.606 1.00 88.12 89 THR A O 1
ATOM 734 N N . VAL A 1 90 ? -13.093 1.501 3.900 1.00 80.94 90 VAL A N 1
ATOM 735 C CA . VAL A 1 90 ? -14.402 1.445 4.581 1.00 80.94 90 VAL A CA 1
ATOM 736 C C . VAL A 1 90 ? -15.474 2.193 3.785 1.00 80.94 90 VAL A C 1
ATOM 738 O O . VAL A 1 90 ? -16.651 1.869 3.881 1.00 80.94 90 VAL A O 1
ATOM 741 N N . GLN A 1 91 ? -15.079 3.185 2.985 1.00 61.19 91 GLN A N 1
ATOM 742 C CA . GLN A 1 91 ? -15.998 4.032 2.219 1.00 61.19 91 GLN A CA 1
ATOM 743 C C . GLN A 1 91 ? -16.549 3.372 0.951 1.00 61.19 91 GLN A C 1
ATOM 745 O O . GLN A 1 91 ? -17.330 4.000 0.246 1.00 61.19 91 GLN A O 1
ATOM 750 N N . THR A 1 92 ? -16.172 2.131 0.638 1.00 54.66 92 THR A N 1
ATOM 751 C CA . THR A 1 92 ? -16.724 1.414 -0.515 1.00 54.66 92 THR A CA 1
ATOM 752 C C . THR A 1 92 ? -18.051 0.766 -0.108 1.00 54.66 92 THR A C 1
ATOM 754 O O . THR A 1 92 ? -18.025 -0.226 0.626 1.00 54.66 92 THR A O 1
ATOM 757 N N . PRO A 1 93 ? -19.224 1.283 -0.530 1.00 52.19 93 PRO A N 1
ATOM 758 C CA . PRO A 1 93 ? -20.460 0.538 -0.367 1.00 52.19 93 PRO A CA 1
ATOM 759 C C . PRO A 1 93 ? -20.315 -0.768 -1.148 1.00 52.19 93 PRO A C 1
ATOM 761 O O . PRO A 1 93 ? -20.022 -0.767 -2.343 1.00 52.19 93 PRO A O 1
ATOM 764 N N . SER A 1 94 ? -20.494 -1.896 -0.466 1.00 50.41 94 SER A N 1
ATOM 765 C CA . SER A 1 94 ? -20.655 -3.181 -1.134 1.00 50.41 94 SER A CA 1
ATOM 766 C C . SER A 1 94 ? -21.784 -3.044 -2.157 1.00 50.41 94 SER A C 1
ATOM 768 O O . SER A 1 94 ? -22.888 -2.638 -1.791 1.00 50.41 94 SER A O 1
ATOM 770 N N . VAL A 1 95 ? -21.521 -3.377 -3.421 1.00 53.28 95 VAL A N 1
ATOM 771 C CA . VAL A 1 95 ? -22.493 -3.292 -4.531 1.00 53.28 95 VAL A CA 1
ATOM 772 C C . VAL A 1 95 ? -23.791 -4.067 -4.231 1.00 53.28 95 VAL A C 1
ATOM 774 O O . VAL A 1 95 ? -24.844 -3.739 -4.759 1.00 53.28 95 VAL A O 1
ATOM 777 N N . THR A 1 96 ? -23.776 -4.993 -3.271 1.00 48.00 96 THR A N 1
ATOM 778 C CA . THR A 1 96 ? -24.958 -5.672 -2.718 1.00 48.00 96 THR A CA 1
ATOM 779 C C . THR A 1 96 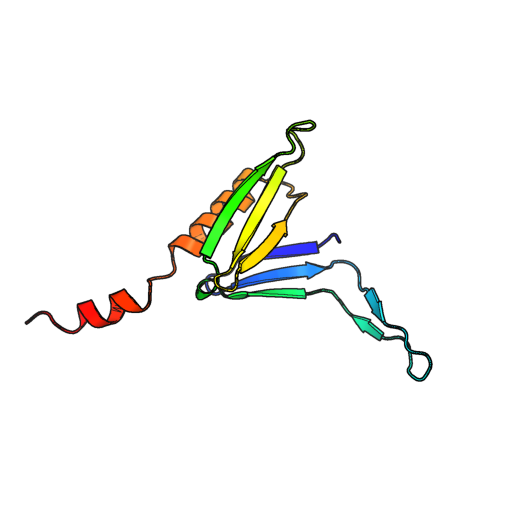? -25.937 -4.787 -1.930 1.00 48.00 96 THR A C 1
ATOM 781 O O . THR A 1 96 ? -27.038 -5.239 -1.639 1.00 48.00 96 THR A O 1
ATOM 784 N N . ALA A 1 97 ? -25.589 -3.547 -1.574 1.00 47.66 97 ALA A N 1
ATOM 785 C CA . ALA A 1 97 ? -26.462 -2.648 -0.806 1.00 47.66 97 ALA A CA 1
ATOM 786 C C . ALA A 1 97 ? -27.191 -1.596 -1.664 1.00 47.66 97 ALA A C 1
ATOM 788 O O . ALA A 1 97 ? -28.026 -0.857 -1.140 1.00 47.66 97 ALA A O 1
ATOM 789 N N . VAL A 1 98 ? -26.875 -1.500 -2.962 1.00 52.81 98 VAL A N 1
ATOM 790 C CA . VAL A 1 98 ? -27.480 -0.495 -3.854 1.00 52.81 98 VAL A CA 1
ATOM 791 C C . VAL A 1 98 ? -28.837 -0.974 -4.386 1.00 52.81 98 VAL A C 1
ATOM 793 O O . VAL A 1 98 ? -29.754 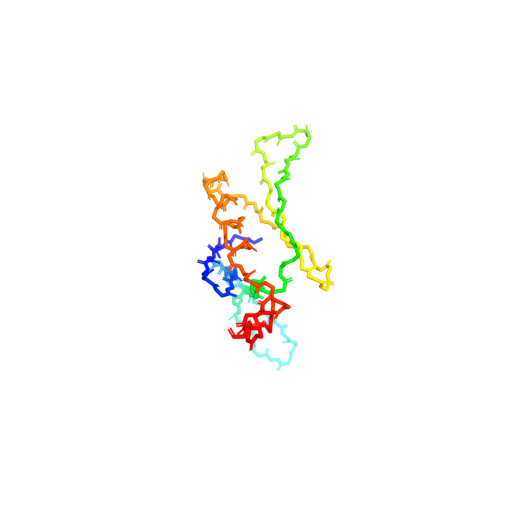-0.164 -4.494 1.00 52.81 98 VAL A O 1
ATOM 796 N N . ASP A 1 99 ? -29.021 -2.286 -4.576 1.00 43.97 99 ASP A N 1
ATOM 797 C CA . ASP A 1 99 ? -30.314 -2.869 -4.982 1.00 43.97 99 ASP A CA 1
ATOM 798 C C . ASP A 1 99 ? -31.380 -2.812 -3.878 1.00 43.97 99 ASP A C 1
ATOM 800 O O . ASP A 1 99 ? -32.563 -2.622 -4.152 1.00 43.97 99 ASP A O 1
ATOM 804 N N . ALA A 1 100 ? -30.982 -2.892 -2.605 1.00 46.88 100 ALA A N 1
ATOM 805 C CA . ALA A 1 100 ? -31.928 -2.889 -1.485 1.00 46.88 100 ALA A CA 1
ATOM 806 C C . ALA A 1 100 ? -32.591 -1.519 -1.227 1.00 46.88 100 ALA A C 1
ATOM 808 O O . ALA A 1 100 ? -33.508 -1.429 -0.416 1.00 46.88 100 ALA A O 1
ATOM 809 N N . ARG A 1 101 ? -32.140 -0.444 -1.892 1.00 52.16 101 ARG A N 1
ATOM 810 C CA . ARG A 1 101 ? -32.735 0.901 -1.773 1.00 52.16 101 ARG A CA 1
ATOM 811 C C . ARG A 1 101 ? -33.722 1.243 -2.895 1.00 52.16 101 ARG A C 1
ATOM 813 O O . ARG A 1 101 ? -34.330 2.304 -2.832 1.00 52.16 101 ARG A O 1
ATOM 820 N N . MET A 1 102 ? -33.897 0.364 -3.885 1.00 51.62 102 MET A N 1
ATOM 821 C CA . MET A 1 102 ? -34.855 0.540 -4.991 1.00 51.62 102 MET A CA 1
ATOM 822 C C . MET A 1 102 ? -36.229 -0.096 -4.722 1.00 51.62 102 MET A C 1
ATOM 824 O O . MET A 1 102 ? -37.121 0.014 -5.556 1.00 51.62 102 MET A O 1
ATOM 828 N N . ILE A 1 103 ? -36.424 -0.753 -3.574 1.00 50.25 103 ILE A N 1
ATOM 829 C CA . ILE A 1 103 ? -37.699 -1.387 -3.215 1.00 50.25 103 ILE A CA 1
ATOM 830 C C . ILE A 1 103 ? -38.064 -0.983 -1.785 1.00 50.25 103 ILE A C 1
ATOM 832 O O . ILE A 1 103 ? -37.806 -1.701 -0.825 1.00 50.25 103 ILE A O 1
ATOM 836 N N . SER A 1 104 ? -38.653 0.197 -1.640 1.00 34.81 104 SER A N 1
ATOM 837 C CA . SER A 1 104 ? -39.483 0.538 -0.486 1.00 34.81 104 SER A CA 1
ATOM 838 C C . SER A 1 104 ? -40.712 1.270 -1.045 1.00 34.81 104 SER A C 1
ATOM 840 O O . SER A 1 104 ? -40.515 2.104 -1.931 1.00 34.81 104 SER A O 1
ATOM 842 N N . PRO A 1 105 ? -41.937 0.883 -0.640 1.00 50.72 105 PRO A N 1
ATOM 843 C CA . PRO A 1 105 ? -43.185 1.198 -1.345 1.00 50.72 105 PRO A CA 1
ATOM 844 C C . PRO A 1 105 ? -43.571 2.678 -1.309 1.00 50.72 105 PRO A C 1
ATOM 846 O O . PRO A 1 105 ? -43.172 3.372 -0.344 1.00 50.72 105 PRO A O 1
#

Foldseek 3Di:
DDFDWDADLFKIKTWHPAWDWDDDPPDDIDTHIDMDIGTLLQWPDKDKDADPVGRVWIWIWTAGPVGDTDIDTDDPDPVVVSVRNRVSNVPDDDPVVVVVVVDDD